Protein AF-A0A9E1ZHB7-F1 (afdb_monomer_lite)

Sequence (89 aa):
MKTKTKKSNTAAAKRGFTLVELLVVIGIIAILAGMILPALGKAKDSAKKAQAKSEMQNISGAVRAYEAEYSRFPIPTQITKQLKTPDYT

Secondary structure (DSSP, 8-state):
--------------PPPPHHHHHHHHHHHHHHHHHHHHHHHHHHHHHHHHHHHHHHHHHHHHHHHHHHHHSSPPPPHHHHHHSSS----

pLDDT: mean 85.82, std 13.95, range [45.19, 98.25]

Foldseek 3Di:
DDDDDDDPPPPPPDDDDDPVNVVVVVVVVCVVVVVVVVVVVVVVVVVVVVVVVVVVVVVVVVQVVCCVVPVDGDDDPVVCVVVPDNPPD

Radius of gyration: 36.05 Å; chains: 1; bounding box: 107×24×65 Å

Structure (mmCIF, N/CA/C/O backbone):
data_AF-A0A9E1ZHB7-F1
#
_entry.id   AF-A0A9E1ZHB7-F1
#
loop_
_atom_site.group_PDB
_atom_site.id
_atom_site.type_symbol
_atom_site.label_atom_id
_atom_site.label_alt_id
_atom_site.label_comp_id
_atom_site.label_asym_id
_atom_site.label_entity_id
_atom_site.label_seq_id
_atom_site.pdbx_PDB_ins_code
_atom_site.Cartn_x
_atom_site.Cartn_y
_atom_site.Cartn_z
_atom_site.occupancy
_atom_site.B_iso_or_equiv
_atom_site.auth_seq_id
_atom_site.auth_comp_id
_atom_site.auth_asym_id
_atom_site.auth_atom_id
_atom_site.pdbx_PDB_model_num
ATOM 1 N N . MET A 1 1 ? -81.156 14.921 22.574 1.00 52.84 1 MET A N 1
ATOM 2 C CA . MET A 1 1 ? -80.170 13.874 22.923 1.00 52.84 1 MET A CA 1
ATOM 3 C C . MET A 1 1 ? -78.949 14.037 22.016 1.00 52.84 1 MET A C 1
ATOM 5 O O . MET A 1 1 ? -79.118 13.956 20.810 1.00 52.84 1 MET A O 1
ATOM 9 N N . LYS A 1 2 ? -77.762 14.383 22.543 1.00 45.19 2 LYS A N 1
ATOM 10 C CA . LYS A 1 2 ? -76.512 14.524 21.761 1.00 45.19 2 LYS A CA 1
ATOM 11 C C . LYS A 1 2 ? -75.427 13.662 22.415 1.00 45.19 2 LYS A C 1
ATOM 13 O O . LYS A 1 2 ? -75.036 13.935 23.546 1.00 45.19 2 LYS A O 1
ATO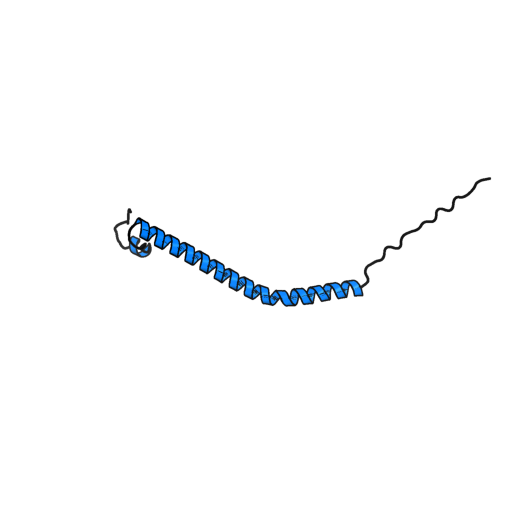M 18 N N . THR A 1 3 ? -74.974 12.616 21.733 1.00 62.59 3 THR A N 1
ATOM 19 C CA . THR A 1 3 ? -73.929 11.694 22.203 1.00 62.59 3 THR A CA 1
ATOM 20 C C . THR A 1 3 ? -72.546 12.265 21.887 1.00 62.59 3 THR A C 1
ATOM 22 O O . THR A 1 3 ? -72.229 12.505 20.724 1.00 62.59 3 THR A O 1
ATOM 25 N N . LYS A 1 4 ? -71.714 12.504 22.908 1.00 58.00 4 LYS A N 1
ATOM 26 C CA . LYS A 1 4 ? -70.312 12.919 22.733 1.00 58.00 4 LYS A CA 1
ATOM 27 C C . LYS A 1 4 ? -69.419 11.682 22.579 1.00 58.00 4 LYS A C 1
ATOM 29 O O . LYS A 1 4 ? -69.253 10.920 23.525 1.00 58.00 4 LYS A O 1
ATOM 34 N N . THR A 1 5 ? -68.827 11.505 21.402 1.00 65.69 5 THR A N 1
ATOM 35 C CA . THR A 1 5 ? -67.861 10.440 21.089 1.00 65.69 5 THR A CA 1
ATOM 36 C C . THR A 1 5 ? -66.486 10.793 21.672 1.00 65.69 5 THR A C 1
ATOM 38 O O . THR A 1 5 ? -65.912 11.832 21.345 1.00 65.69 5 THR A O 1
ATOM 41 N N . LYS A 1 6 ? -65.950 9.953 22.565 1.00 61.16 6 LYS A N 1
ATOM 42 C CA . LYS A 1 6 ? -64.656 10.158 23.240 1.00 61.16 6 LYS A CA 1
ATOM 43 C C . LYS A 1 6 ? -63.521 9.712 22.302 1.00 61.16 6 LYS A C 1
ATOM 45 O O . LYS A 1 6 ? -63.293 8.519 22.139 1.00 61.16 6 LYS A O 1
ATOM 50 N N . LYS A 1 7 ? -62.823 10.652 21.656 1.00 64.06 7 LYS A N 1
ATOM 51 C CA . LYS A 1 7 ? -61.646 10.357 20.817 1.00 64.06 7 LYS A CA 1
ATOM 52 C C . LYS A 1 7 ? -60.446 10.075 21.732 1.00 64.06 7 LYS A C 1
ATOM 54 O O . LYS A 1 7 ? -59.908 11.000 22.336 1.00 64.06 7 LYS A O 1
ATOM 59 N N . SER A 1 8 ? -60.058 8.810 21.891 1.00 66.25 8 SER A N 1
ATOM 60 C CA . SER A 1 8 ? -58.844 8.435 22.626 1.00 66.25 8 SER A CA 1
ATOM 61 C C . SER A 1 8 ? -57.621 8.848 21.811 1.00 66.25 8 SER A C 1
ATOM 63 O O . SER A 1 8 ? -57.346 8.273 20.761 1.00 66.25 8 SER A O 1
ATOM 65 N N . ASN A 1 9 ? -56.905 9.871 22.269 1.00 68.56 9 ASN A N 1
ATOM 66 C CA . ASN A 1 9 ? -55.677 10.323 21.630 1.00 68.56 9 ASN A CA 1
ATOM 67 C C . ASN A 1 9 ? -54.521 9.432 22.119 1.00 68.56 9 ASN A C 1
ATOM 69 O O . ASN A 1 9 ? -53.857 9.749 23.103 1.00 68.56 9 ASN A O 1
ATOM 73 N N . THR A 1 10 ? -54.317 8.276 21.485 1.00 66.62 10 THR A N 1
ATOM 74 C CA . THR A 1 10 ? -53.145 7.417 21.712 1.00 66.62 10 THR A CA 1
ATOM 75 C C . THR A 1 10 ? -51.926 8.070 21.063 1.00 66.62 10 THR A C 1
ATOM 77 O O . THR A 1 10 ? -51.493 7.703 19.974 1.00 66.62 10 THR A O 1
ATOM 80 N N . ALA A 1 11 ? -51.374 9.090 21.721 1.00 67.25 11 ALA A N 1
ATOM 81 C CA . ALA A 1 11 ? -50.058 9.605 21.379 1.00 67.25 11 ALA A CA 1
ATOM 82 C C . ALA A 1 11 ? -49.034 8.523 21.747 1.00 67.25 11 ALA A C 1
ATOM 84 O O . ALA A 1 11 ? -48.688 8.353 22.914 1.00 67.25 11 ALA A O 1
ATOM 85 N N . ALA A 1 12 ? -48.602 7.742 20.757 1.00 71.12 12 ALA A N 1
ATOM 86 C CA . ALA A 1 12 ? -47.514 6.793 20.925 1.00 71.12 12 ALA A CA 1
ATOM 87 C C . ALA A 1 12 ? -46.275 7.567 21.398 1.00 71.12 12 ALA A C 1
ATOM 89 O O . ALA A 1 12 ? -45.710 8.365 20.647 1.00 71.12 12 ALA A O 1
ATOM 90 N N . ALA A 1 13 ? -45.893 7.381 22.663 1.00 70.94 13 ALA A N 1
ATOM 91 C CA . ALA A 1 13 ? -44.709 8.004 23.228 1.00 70.94 13 ALA A CA 1
ATOM 92 C C . ALA A 1 13 ? -43.496 7.579 22.393 1.00 70.94 13 ALA A C 1
ATOM 94 O O . ALA A 1 13 ? -43.126 6.403 22.365 1.00 70.94 13 ALA A O 1
ATOM 95 N N . LYS A 1 14 ? -42.898 8.530 21.668 1.00 73.31 14 LYS A N 1
ATOM 96 C CA . LYS A 1 14 ? -41.672 8.271 20.917 1.00 73.31 14 LYS A CA 1
ATOM 97 C C . LYS A 1 14 ? -40.570 7.949 21.922 1.00 73.31 14 LYS A C 1
ATOM 99 O O . LYS A 1 14 ? -40.191 8.800 22.721 1.00 73.31 14 LYS A O 1
ATOM 104 N N . ARG A 1 15 ? -40.077 6.711 21.892 1.00 77.50 15 ARG A N 1
ATOM 105 C CA . ARG A 1 15 ? -38.894 6.302 22.652 1.00 77.50 15 ARG A CA 1
ATOM 106 C C . ARG A 1 15 ? -37.668 6.985 22.044 1.00 77.50 15 ARG A C 1
ATOM 108 O O . ARG A 1 15 ? -37.404 6.817 20.857 1.00 77.50 15 ARG A O 1
ATOM 115 N N . GLY A 1 16 ? -36.979 7.795 22.843 1.00 79.81 16 GLY A N 1
ATOM 116 C CA . GLY A 1 16 ? -35.671 8.353 22.503 1.00 79.81 16 GLY A CA 1
ATOM 117 C C . GLY A 1 16 ? -34.550 7.379 22.862 1.00 79.81 16 GLY A C 1
ATOM 118 O O . GLY A 1 16 ? -34.746 6.490 23.688 1.00 79.81 16 GLY A O 1
ATOM 119 N N . PHE A 1 17 ? -33.388 7.567 22.242 1.00 79.81 17 PHE A N 1
ATOM 120 C CA . PHE A 1 17 ? -32.168 6.839 22.582 1.00 79.81 17 PHE A CA 1
ATOM 121 C C . PHE A 1 17 ? -31.673 7.272 23.966 1.00 79.81 17 PHE A C 1
ATOM 123 O O . PHE A 1 17 ? -31.643 8.462 24.286 1.00 79.81 17 PHE A O 1
ATOM 130 N N . THR A 1 18 ? -31.269 6.314 24.784 1.00 91.62 18 THR A N 1
ATOM 131 C CA . THR A 1 18 ? -30.585 6.564 26.050 1.00 91.62 18 THR A CA 1
ATOM 132 C C . THR A 1 18 ? -29.106 6.868 25.798 1.00 91.62 18 THR A C 1
ATOM 134 O O . THR A 1 18 ? -28.508 6.422 24.816 1.00 91.62 18 THR A O 1
ATOM 137 N N . LEU A 1 19 ? -28.477 7.612 26.712 1.00 92.44 19 LEU A N 1
ATOM 138 C CA . LEU A 1 19 ? -27.038 7.897 26.643 1.00 92.44 19 LEU A CA 1
ATOM 139 C C . LEU A 1 19 ? -26.191 6.616 26.659 1.00 92.44 19 LEU A C 1
ATOM 141 O O . LEU A 1 19 ? -25.140 6.566 26.028 1.00 92.44 19 LEU A O 1
ATOM 145 N N . VAL A 1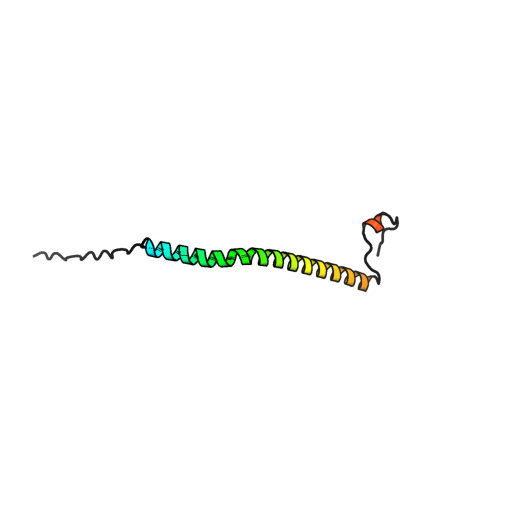 20 ? -26.665 5.577 27.353 1.00 94.56 20 VAL A N 1
ATOM 146 C CA . VAL A 1 20 ? -25.977 4.285 27.469 1.00 94.56 20 VAL A CA 1
ATOM 147 C C . VAL A 1 20 ? -25.954 3.553 26.130 1.00 94.56 20 VAL A C 1
ATOM 149 O O . VAL A 1 20 ? -24.905 3.051 25.731 1.00 94.56 20 VAL A O 1
ATOM 152 N N . GLU A 1 21 ? -27.078 3.533 25.409 1.00 93.06 21 GLU A N 1
ATOM 153 C CA . GLU A 1 21 ? -27.146 2.916 24.081 1.00 93.06 21 GLU A CA 1
ATOM 154 C C . GLU A 1 21 ? -26.193 3.615 23.100 1.00 93.06 21 GLU A C 1
ATOM 156 O O . GLU A 1 21 ? -25.496 2.951 22.336 1.00 93.06 21 GLU A O 1
ATOM 161 N N . LEU A 1 22 ? -26.092 4.947 23.156 1.00 93.19 22 LEU A N 1
ATOM 162 C CA . LEU A 1 22 ? -25.158 5.712 22.321 1.00 93.19 22 LEU A CA 1
ATOM 163 C C . LEU A 1 22 ? -23.689 5.452 22.697 1.00 93.19 22 LEU A C 1
ATOM 165 O O . LEU A 1 22 ? -22.839 5.302 21.818 1.00 93.19 22 LEU A O 1
ATOM 169 N N . LEU A 1 23 ? -23.395 5.358 23.996 1.00 95.25 23 LEU A N 1
ATOM 170 C CA . LEU A 1 23 ? -22.046 5.136 24.520 1.00 95.25 23 LEU A CA 1
ATOM 171 C C . LEU A 1 23 ? -21.495 3.761 24.120 1.00 95.25 23 LEU A C 1
ATOM 173 O O . LEU A 1 23 ? -20.346 3.654 23.689 1.00 95.25 23 LEU A O 1
ATOM 177 N N . VAL A 1 24 ? -22.313 2.710 24.205 1.00 95.81 24 VAL A N 1
ATOM 178 C CA . VAL A 1 24 ? -21.900 1.361 23.786 1.00 95.81 24 VAL A CA 1
ATOM 179 C C . VAL A 1 24 ? -21.553 1.321 22.296 1.00 95.81 24 VAL A C 1
ATOM 181 O O . VAL A 1 24 ? -20.562 0.700 21.912 1.00 95.81 24 VAL A O 1
ATOM 184 N N . VAL A 1 25 ? -22.318 2.026 21.457 1.00 96.00 25 VAL A N 1
ATOM 185 C CA . VAL A 1 25 ? -22.115 2.034 20.001 1.00 96.00 25 VAL A CA 1
ATOM 186 C C . VAL A 1 25 ? -20.776 2.665 19.634 1.00 96.00 25 VAL A C 1
ATOM 188 O O . VAL A 1 25 ? -19.998 2.064 18.891 1.00 96.00 25 VAL A O 1
ATOM 191 N N . ILE A 1 26 ? -20.463 3.841 20.185 1.00 96.62 26 ILE A N 1
ATOM 192 C CA . ILE A 1 26 ? -19.171 4.490 19.921 1.00 96.62 26 ILE A CA 1
ATOM 193 C C . ILE A 1 26 ? -18.000 3.670 20.480 1.00 96.62 26 ILE A C 1
ATOM 195 O O . ILE A 1 26 ? -16.940 3.630 19.860 1.00 96.62 26 ILE A O 1
ATOM 199 N N . GLY A 1 27 ? -18.203 2.959 21.596 1.00 97.06 27 GLY A N 1
ATOM 200 C CA . GLY A 1 27 ? -17.208 2.048 22.164 1.00 97.06 27 GLY A CA 1
ATOM 201 C C . GLY A 1 27 ? -16.880 0.888 21.224 1.00 97.06 27 GLY A C 1
ATOM 202 O O . GLY A 1 27 ? -15.708 0.618 20.961 1.00 97.06 27 GLY A O 1
ATOM 203 N N . ILE A 1 28 ? -17.901 0.249 20.645 1.00 96.75 28 ILE A N 1
ATOM 204 C CA . ILE A 1 28 ? -17.712 -0.831 19.665 1.00 96.75 28 ILE A CA 1
ATOM 205 C C . ILE A 1 28 ? -16.992 -0.305 18.413 1.00 96.75 28 ILE A C 1
ATOM 207 O O . ILE A 1 28 ? -16.030 -0.928 17.959 1.00 96.75 28 ILE A O 1
ATOM 211 N N . ILE A 1 29 ? -17.392 0.860 17.884 1.00 96.69 29 ILE A N 1
ATOM 212 C CA . ILE A 1 29 ? -16.730 1.481 16.722 1.00 96.69 29 ILE A CA 1
ATOM 213 C C . ILE A 1 29 ? -15.256 1.777 17.024 1.00 96.69 29 ILE A C 1
ATOM 215 O O . ILE A 1 29 ? -14.404 1.497 16.184 1.00 96.69 29 ILE A O 1
ATOM 219 N N . ALA A 1 30 ? -14.936 2.293 18.215 1.00 96.94 30 ALA A N 1
ATOM 220 C CA . ALA A 1 30 ? -13.563 2.602 18.609 1.00 96.94 30 ALA A CA 1
ATOM 221 C C . ALA A 1 30 ? -12.673 1.351 18.667 1.00 96.94 30 ALA A C 1
ATOM 223 O O . ALA A 1 30 ? -11.539 1.390 18.192 1.00 96.94 30 ALA A O 1
ATOM 224 N N . ILE A 1 31 ? -13.188 0.230 19.187 1.00 96.12 31 ILE A N 1
ATOM 225 C CA . ILE A 1 31 ? -12.457 -1.047 19.224 1.00 96.12 31 ILE A CA 1
ATOM 226 C C . ILE A 1 31 ? -12.194 -1.552 17.800 1.00 96.12 31 ILE A C 1
ATOM 228 O O . ILE A 1 31 ? -11.055 -1.875 17.461 1.00 96.12 31 ILE A O 1
ATOM 232 N N . LEU A 1 32 ? -13.227 -1.577 16.951 1.00 96.62 32 LEU A N 1
ATOM 233 C CA . LEU A 1 32 ? -13.101 -2.028 15.562 1.00 96.62 32 LEU A CA 1
ATOM 234 C C . LEU A 1 32 ? -12.131 -1.141 14.768 1.00 96.62 32 LEU A C 1
ATOM 236 O O . LEU A 1 32 ? -11.226 -1.648 14.106 1.00 96.62 32 LEU A O 1
ATOM 240 N N . ALA A 1 33 ? -12.268 0.182 14.872 1.00 95.44 33 ALA A N 1
ATOM 241 C CA . ALA A 1 33 ? -11.383 1.134 14.207 1.00 95.44 33 ALA A CA 1
ATOM 242 C C . ALA A 1 33 ? -9.938 1.028 14.723 1.00 95.44 33 ALA A C 1
ATOM 244 O O . ALA A 1 33 ? -9.000 1.042 13.924 1.00 95.44 33 ALA A O 1
ATOM 245 N N . GLY A 1 34 ? -9.753 0.851 16.036 1.00 94.81 34 GLY A N 1
ATOM 246 C CA . GLY A 1 34 ? -8.445 0.680 16.667 1.00 94.81 34 GLY A CA 1
ATOM 247 C C . GLY A 1 34 ? -7.669 -0.526 16.133 1.00 94.81 34 GLY A C 1
ATOM 248 O O . GLY A 1 34 ? -6.453 -0.443 15.966 1.00 94.81 34 GLY A O 1
ATOM 249 N N . MET A 1 35 ? -8.360 -1.615 15.778 1.00 93.19 35 MET A N 1
ATOM 250 C CA . MET A 1 35 ? -7.734 -2.782 15.142 1.00 93.19 35 MET A CA 1
ATOM 251 C C . MET A 1 35 ? -7.361 -2.540 13.667 1.00 93.19 35 MET A C 1
ATOM 253 O O . MET A 1 35 ? -6.386 -3.113 13.179 1.00 93.19 35 MET A O 1
ATOM 257 N N . ILE A 1 36 ? -8.093 -1.677 12.954 1.00 95.00 36 ILE A N 1
ATOM 258 C CA . ILE A 1 36 ? -7.901 -1.421 11.513 1.00 95.00 36 ILE A CA 1
ATOM 259 C C . ILE A 1 36 ? -6.733 -0.458 11.243 1.00 95.00 36 ILE A C 1
ATOM 261 O O . ILE A 1 36 ? -5.981 -0.648 10.283 1.00 95.00 36 ILE A O 1
ATOM 265 N N . LEU A 1 37 ? -6.539 0.558 12.089 1.00 92.44 37 LEU A N 1
ATOM 266 C CA . LEU A 1 37 ? -5.508 1.590 11.907 1.00 92.44 37 LEU A CA 1
ATOM 267 C C . LEU A 1 37 ? -4.078 1.050 11.666 1.00 92.44 37 LEU A C 1
ATOM 269 O O . LEU A 1 37 ? -3.454 1.472 10.687 1.00 92.44 37 LEU A O 1
ATOM 273 N N . PRO A 1 38 ? -3.530 0.110 12.467 1.00 89.25 38 PRO A N 1
ATOM 274 C CA . PRO A 1 38 ? -2.179 -0.412 12.230 1.00 89.25 38 PRO A CA 1
ATOM 275 C C . PRO A 1 38 ? -2.082 -1.281 10.966 1.00 89.25 38 PRO A C 1
ATOM 277 O O . PRO A 1 38 ? -1.024 -1.346 10.334 1.00 89.25 38 PRO A O 1
ATOM 280 N N . ALA A 1 39 ? -3.173 -1.942 10.569 1.00 93.44 39 ALA A N 1
ATOM 281 C CA . ALA A 1 39 ? -3.216 -2.744 9.348 1.00 93.44 39 ALA A CA 1
ATOM 282 C C . ALA A 1 39 ? -3.177 -1.864 8.087 1.0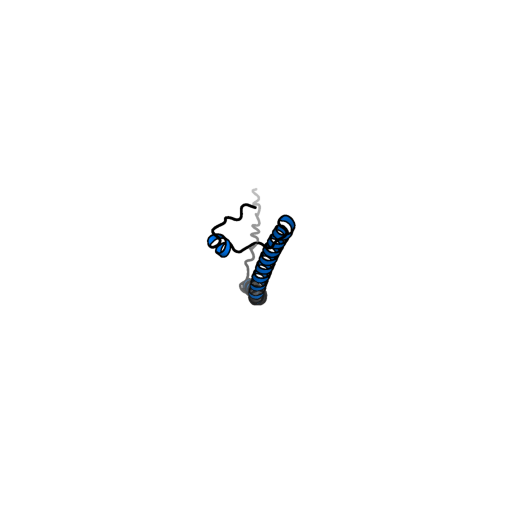0 93.44 39 ALA A C 1
ATOM 284 O O . ALA A 1 39 ? -2.557 -2.242 7.091 1.00 93.44 39 ALA A O 1
ATOM 285 N N . LEU A 1 40 ? -3.760 -0.661 8.145 1.00 94.19 40 LEU A N 1
ATOM 286 C CA . LEU A 1 40 ? -3.812 0.273 7.020 1.00 94.19 40 LEU A CA 1
ATOM 287 C C . LEU A 1 40 ? -2.419 0.754 6.576 1.00 94.19 40 LEU A C 1
ATOM 289 O O . LEU A 1 40 ? -2.152 0.844 5.377 1.00 94.19 40 LEU A O 1
ATOM 293 N N . GLY A 1 41 ? -1.507 1.001 7.523 1.00 92.62 41 GLY A N 1
ATOM 294 C CA . GLY A 1 41 ? -0.118 1.359 7.210 1.00 92.62 41 GLY A CA 1
ATOM 295 C C . GLY A 1 41 ? 0.600 0.255 6.428 1.00 92.62 41 GLY A C 1
ATOM 296 O O . GLY A 1 41 ? 1.140 0.498 5.348 1.00 92.62 41 GLY A O 1
ATOM 297 N N . LYS A 1 42 ? 0.509 -0.989 6.916 1.00 92.88 42 LYS A N 1
ATOM 298 C CA . LYS A 1 42 ? 1.090 -2.167 6.246 1.00 92.88 42 LYS A CA 1
ATOM 299 C C . LYS A 1 42 ? 0.476 -2.411 4.864 1.00 92.88 42 LYS A C 1
ATOM 301 O O . LYS A 1 42 ? 1.197 -2.767 3.929 1.00 92.88 42 LYS A O 1
ATOM 306 N N . ALA A 1 43 ? -0.835 -2.206 4.721 1.00 95.31 43 ALA A N 1
ATOM 307 C CA . ALA A 1 43 ? -1.534 -2.339 3.446 1.00 95.31 43 ALA A CA 1
ATOM 308 C C . ALA A 1 43 ? -1.046 -1.304 2.421 1.00 95.31 43 ALA A C 1
ATOM 310 O O . ALA A 1 43 ? -0.758 -1.662 1.280 1.00 95.31 43 ALA A O 1
ATOM 311 N N . LYS A 1 44 ? -0.864 -0.044 2.835 1.00 96.38 44 LYS A N 1
ATOM 312 C CA . LYS A 1 44 ? -0.336 1.027 1.978 1.00 96.38 44 LYS A CA 1
ATOM 313 C C . LYS A 1 44 ? 1.077 0.725 1.478 1.00 96.38 44 LYS A C 1
ATOM 315 O O . LYS A 1 44 ? 1.353 0.881 0.290 1.00 96.38 44 LYS A O 1
ATOM 320 N N . ASP A 1 45 ? 1.969 0.280 2.358 1.00 96.81 45 ASP A N 1
ATOM 321 C CA . ASP A 1 45 ? 3.343 -0.048 1.964 1.00 96.81 45 ASP A CA 1
ATOM 322 C C . ASP A 1 45 ? 3.392 -1.270 1.040 1.00 96.81 45 ASP A C 1
ATOM 324 O O . ASP A 1 45 ? 4.157 -1.296 0.074 1.00 96.81 45 ASP A O 1
ATOM 328 N N . SER A 1 46 ? 2.528 -2.257 1.284 1.00 96.50 46 SER A N 1
ATOM 329 C CA . SER A 1 46 ? 2.371 -3.414 0.399 1.00 96.50 46 SER A CA 1
ATOM 330 C C . SER A 1 46 ? 1.833 -3.007 -0.975 1.00 96.50 46 SER A C 1
ATOM 332 O O . SER A 1 46 ? 2.345 -3.481 -1.987 1.00 96.50 46 SER A O 1
ATOM 334 N N . ALA A 1 47 ? 0.872 -2.079 -1.032 1.00 97.38 47 ALA A N 1
ATOM 335 C CA . ALA A 1 47 ? 0.337 -1.544 -2.282 1.00 97.38 47 ALA A CA 1
ATOM 336 C C . ALA A 1 47 ? 1.411 -0.808 -3.097 1.00 97.38 47 ALA A C 1
ATOM 338 O O . ALA A 1 47 ? 1.551 -1.064 -4.290 1.00 97.38 47 ALA A O 1
ATOM 339 N N . LYS A 1 48 ? 2.241 0.025 -2.452 1.00 98.12 48 LYS A N 1
ATOM 340 C CA . LYS A 1 48 ? 3.381 0.685 -3.114 1.00 98.12 48 LYS A CA 1
ATOM 341 C C . LYS A 1 48 ? 4.375 -0.320 -3.697 1.00 98.12 48 LYS A C 1
ATOM 343 O O . LYS A 1 48 ? 4.827 -0.155 -4.826 1.00 98.12 48 LYS A O 1
ATOM 348 N N . LYS A 1 49 ? 4.703 -1.379 -2.948 1.00 98.00 49 LYS A N 1
ATOM 349 C CA . LYS A 1 49 ? 5.583 -2.454 -3.436 1.00 98.00 49 LYS A CA 1
ATOM 350 C C . LYS A 1 49 ? 4.962 -3.206 -4.612 1.00 98.00 49 LYS A C 1
ATOM 352 O O . LYS A 1 49 ? 5.663 -3.508 -5.572 1.00 98.00 49 LYS 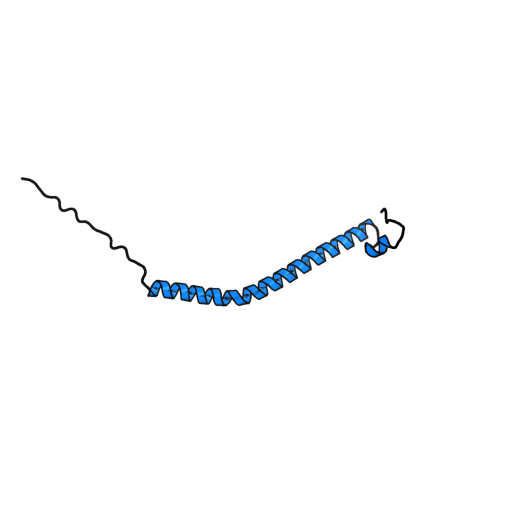A O 1
ATOM 357 N N . ALA A 1 50 ? 3.664 -3.499 -4.549 1.00 97.94 50 ALA A N 1
ATOM 358 C CA . ALA A 1 50 ? 2.943 -4.154 -5.635 1.00 97.94 50 ALA A CA 1
ATOM 359 C C . ALA A 1 50 ? 2.919 -3.287 -6.904 1.00 97.94 50 ALA A C 1
ATOM 361 O O . ALA A 1 50 ? 3.168 -3.801 -7.993 1.00 97.94 50 ALA A O 1
ATOM 362 N N . GLN A 1 51 ? 2.702 -1.978 -6.754 1.00 98.19 51 GLN A N 1
ATOM 363 C CA . GLN A 1 51 ? 2.763 -1.021 -7.854 1.00 98.19 51 GLN A CA 1
ATOM 364 C C . GLN A 1 51 ? 4.156 -0.996 -8.493 1.00 98.19 51 GLN A C 1
ATOM 366 O O . GLN A 1 51 ? 4.269 -1.249 -9.690 1.00 98.19 51 GLN A O 1
ATOM 371 N N . ALA A 1 52 ? 5.212 -0.794 -7.699 1.00 98.12 52 ALA A N 1
ATOM 372 C CA . ALA A 1 52 ? 6.585 -0.787 -8.205 1.00 98.12 52 ALA A CA 1
ATOM 373 C C . ALA A 1 52 ? 6.942 -2.109 -8.910 1.00 98.12 52 ALA A C 1
ATOM 375 O O . ALA A 1 52 ? 7.552 -2.108 -9.975 1.00 98.12 52 ALA A O 1
ATOM 376 N N . LYS A 1 53 ? 6.501 -3.251 -8.364 1.00 98.25 53 LYS A N 1
ATOM 377 C CA . LYS A 1 53 ? 6.682 -4.563 -8.999 1.00 98.25 53 LYS A CA 1
ATOM 378 C C . LYS A 1 53 ? 5.994 -4.641 -10.366 1.00 98.25 53 LYS A C 1
ATOM 380 O O . LYS A 1 53 ? 6.583 -5.187 -11.293 1.00 98.25 53 LYS A O 1
ATOM 385 N N . SER A 1 54 ? 4.775 -4.117 -10.490 1.00 98.06 54 SER A N 1
ATOM 386 C CA . SER A 1 54 ? 4.041 -4.069 -11.761 1.00 98.06 54 SER A CA 1
ATOM 387 C C . SER A 1 54 ? 4.758 -3.188 -12.789 1.00 98.06 54 SER A C 1
ATOM 389 O O . SER A 1 54 ? 5.004 -3.616 -13.913 1.00 98.06 54 SER A O 1
ATOM 391 N N . GLU A 1 55 ? 5.202 -1.998 -12.379 1.00 98.12 55 GLU A N 1
ATOM 392 C CA . GLU A 1 55 ? 5.967 -1.079 -13.232 1.00 98.12 55 GLU A CA 1
ATOM 393 C C . GLU A 1 55 ? 7.277 -1.714 -13.726 1.00 98.12 55 GLU A C 1
ATOM 395 O O . GLU A 1 55 ? 7.582 -1.664 -14.917 1.00 98.12 55 GLU A O 1
ATOM 400 N N . MET A 1 56 ? 8.015 -2.399 -12.846 1.00 97.75 56 MET A N 1
ATOM 401 C CA . MET A 1 56 ? 9.226 -3.138 -13.222 1.00 97.75 56 MET A CA 1
ATOM 402 C C . MET A 1 56 ? 8.941 -4.267 -14.218 1.00 97.75 56 MET A C 1
ATOM 404 O O . MET A 1 56 ? 9.732 -4.482 -15.137 1.00 97.75 56 MET A O 1
ATOM 408 N N . GLN A 1 57 ? 7.831 -4.994 -14.053 1.00 98.19 57 GLN A N 1
ATOM 409 C CA . GLN A 1 57 ? 7.432 -6.030 -15.008 1.00 98.19 57 GLN A CA 1
ATOM 410 C C . GLN A 1 57 ? 7.075 -5.437 -16.370 1.00 98.19 57 GLN A C 1
ATOM 412 O O . GLN A 1 57 ? 7.499 -5.987 -17.383 1.00 98.19 57 GLN A O 1
ATOM 417 N N . ASN A 1 58 ? 6.383 -4.297 -16.401 1.00 97.94 58 ASN A N 1
ATOM 4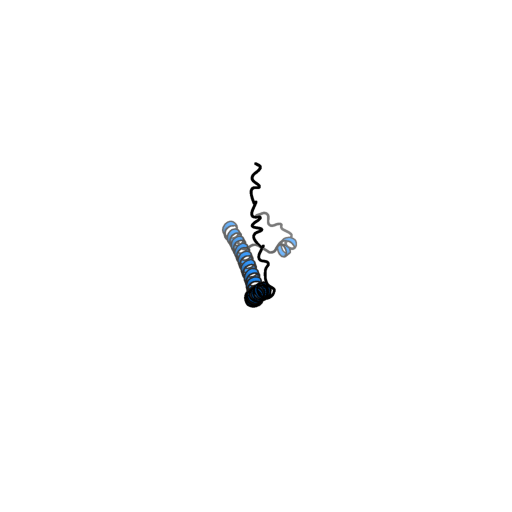18 C CA . ASN A 1 58 ? 6.058 -3.598 -17.644 1.00 97.94 58 ASN A CA 1
ATOM 419 C C . ASN A 1 58 ? 7.324 -3.133 -18.376 1.00 97.94 58 ASN A C 1
ATOM 421 O O . ASN A 1 58 ? 7.451 -3.353 -19.578 1.00 97.94 58 ASN A O 1
ATOM 425 N N . ILE A 1 59 ? 8.293 -2.557 -17.655 1.00 96.75 59 ILE A N 1
ATOM 426 C CA . ILE A 1 59 ? 9.585 -2.150 -18.232 1.00 96.75 59 ILE A CA 1
ATOM 427 C C . ILE A 1 59 ? 10.358 -3.369 -18.745 1.00 96.75 59 ILE A C 1
ATOM 429 O O . ILE A 1 59 ? 10.833 -3.359 -19.875 1.00 96.75 59 ILE A O 1
ATOM 433 N N . SER A 1 60 ? 10.457 -4.436 -17.949 1.00 96.62 60 SER A N 1
ATOM 434 C CA . SER A 1 60 ? 11.122 -5.683 -18.356 1.00 96.62 60 SER A CA 1
ATOM 435 C C . SER A 1 60 ? 10.478 -6.290 -19.607 1.00 96.62 60 SER A C 1
ATOM 437 O O . SER A 1 60 ? 11.177 -6.701 -20.532 1.00 96.62 60 SER A O 1
ATOM 439 N N . GLY A 1 61 ? 9.144 -6.285 -19.671 1.00 97.56 61 GLY A N 1
ATOM 440 C CA . GLY A 1 61 ? 8.387 -6.704 -20.846 1.00 97.56 61 GLY A CA 1
ATOM 441 C C . GLY A 1 61 ? 8.699 -5.850 -22.074 1.00 97.56 61 GLY A C 1
ATOM 442 O O . GLY A 1 61 ? 8.980 -6.402 -23.132 1.00 97.56 61 GLY A O 1
ATOM 443 N N . ALA A 1 62 ? 8.731 -4.523 -21.927 1.00 95.81 62 ALA A N 1
ATOM 444 C CA . ALA A 1 62 ? 9.070 -3.606 -23.015 1.00 95.81 62 ALA A CA 1
ATOM 445 C C . ALA A 1 62 ? 10.508 -3.806 -23.526 1.00 95.81 62 ALA A C 1
ATOM 447 O O . ALA A 1 62 ? 10.734 -3.821 -24.733 1.00 95.81 62 ALA A O 1
ATOM 448 N N . VAL A 1 63 ? 11.471 -4.015 -22.623 1.00 95.62 63 VAL A N 1
ATOM 449 C CA . VAL A 1 63 ? 12.872 -4.292 -22.981 1.00 95.62 63 VAL A CA 1
ATOM 450 C C . VAL A 1 63 ? 12.988 -5.595 -23.770 1.00 95.62 63 VAL A C 1
ATOM 452 O O . VAL A 1 63 ? 13.659 -5.621 -24.797 1.00 95.62 63 VAL A O 1
ATOM 455 N N . ARG A 1 64 ? 12.306 -6.658 -23.329 1.00 96.62 64 ARG A N 1
ATOM 456 C CA . ARG A 1 64 ? 12.285 -7.944 -24.044 1.00 96.62 64 ARG A CA 1
ATOM 457 C C . ARG A 1 64 ? 11.574 -7.855 -25.390 1.00 96.62 64 ARG A C 1
ATOM 459 O O . ARG A 1 64 ? 12.011 -8.488 -26.339 1.00 96.62 64 ARG A O 1
ATOM 466 N N . ALA A 1 65 ? 10.493 -7.081 -25.480 1.00 96.00 65 ALA A N 1
ATOM 467 C CA . ALA A 1 65 ? 9.804 -6.843 -26.744 1.00 96.00 65 ALA A CA 1
ATOM 468 C C . ALA A 1 65 ? 10.711 -6.109 -27.744 1.00 96.00 65 ALA A C 1
ATOM 470 O O . ALA A 1 65 ? 10.778 -6.498 -28.904 1.00 96.00 65 ALA A O 1
ATOM 471 N N . TYR A 1 66 ? 11.464 -5.104 -27.280 1.00 94.75 66 TYR A N 1
ATOM 472 C CA . TYR A 1 66 ? 12.464 -4.420 -28.099 1.00 94.75 66 TYR A CA 1
ATOM 473 C C . TYR A 1 66 ? 13.574 -5.376 -28.556 1.00 94.75 66 TYR A C 1
ATOM 475 O O . TYR A 1 66 ? 13.926 -5.400 -29.731 1.00 94.75 66 TYR A O 1
ATOM 483 N N . GLU A 1 67 ? 14.102 -6.197 -27.645 1.00 94.62 67 GLU A N 1
ATOM 484 C CA . GLU A 1 67 ? 15.116 -7.203 -27.976 1.00 94.62 67 GLU A CA 1
ATOM 485 C C . GLU A 1 67 ? 14.611 -8.210 -29.016 1.00 94.62 67 GLU A C 1
ATOM 487 O O . GLU A 1 67 ? 15.346 -8.539 -29.942 1.00 94.62 67 GLU A O 1
ATOM 492 N N . ALA A 1 68 ? 13.362 -8.665 -28.900 1.00 95.69 68 ALA A N 1
ATOM 493 C CA . ALA A 1 68 ? 12.765 -9.602 -29.846 1.00 95.69 68 ALA A CA 1
ATOM 494 C C . ALA A 1 68 ? 12.635 -9.016 -31.264 1.00 95.69 68 ALA A C 1
ATOM 496 O O . ALA A 1 68 ? 12.864 -9.734 -32.232 1.00 95.69 68 ALA A O 1
ATOM 497 N N . GLU A 1 69 ? 12.302 -7.728 -31.384 1.00 95.44 69 GLU A N 1
ATOM 498 C CA . GLU A 1 69 ? 12.144 -7.047 -32.677 1.00 95.44 69 GLU A CA 1
ATOM 499 C C . GLU A 1 69 ? 13.500 -6.685 -33.307 1.00 95.44 69 GLU A C 1
ATOM 501 O O . GLU A 1 69 ? 13.737 -6.914 -34.491 1.00 95.44 69 GLU A O 1
ATOM 506 N N . TYR A 1 70 ? 14.427 -6.151 -32.506 1.00 92.94 70 TYR A N 1
ATOM 507 C CA . TYR A 1 70 ? 15.669 -5.549 -33.002 1.00 92.94 70 TYR A CA 1
ATOM 508 C C . TYR A 1 70 ? 16.921 -6.403 -32.767 1.00 92.94 70 TYR A C 1
ATOM 510 O O . TYR A 1 70 ? 18.025 -5.977 -33.111 1.00 92.94 70 TYR A O 1
ATOM 518 N N . SER A 1 71 ? 16.780 -7.592 -32.168 1.00 93.50 71 SER A N 1
ATOM 519 C CA . SER A 1 71 ? 17.882 -8.505 -31.806 1.00 93.50 71 SER A CA 1
ATOM 520 C C . SER A 1 71 ? 18.991 -7.855 -30.962 1.00 93.50 71 SER A C 1
ATOM 522 O O . SER A 1 71 ? 20.144 -8.291 -30.981 1.00 93.50 71 SER A O 1
ATOM 524 N N . ARG A 1 72 ? 18.664 -6.784 -30.229 1.00 89.25 72 ARG A N 1
ATOM 525 C CA . ARG A 1 72 ? 19.582 -6.040 -29.354 1.00 89.25 72 ARG A CA 1
ATOM 526 C C . ARG A 1 72 ? 18.822 -5.353 -28.225 1.00 89.25 72 ARG A C 1
ATOM 528 O O . ARG A 1 72 ? 17.657 -5.005 -28.382 1.00 89.25 72 ARG A O 1
ATOM 535 N N . PHE A 1 73 ? 19.493 -5.095 -27.107 1.00 91.19 73 PHE A N 1
ATOM 536 C CA . PHE A 1 73 ? 18.902 -4.341 -25.999 1.00 91.19 73 PHE A CA 1
ATOM 537 C C . PHE A 1 73 ? 18.763 -2.843 -26.318 1.00 91.19 73 PHE A C 1
ATOM 539 O O . PHE A 1 73 ? 19.592 -2.292 -27.049 1.00 91.19 73 PHE A O 1
ATOM 546 N N . PRO A 1 74 ? 17.757 -2.159 -25.738 1.00 90.12 74 PRO A N 1
ATOM 547 C CA . PRO A 1 74 ? 17.591 -0.725 -25.907 1.00 90.12 74 PRO A CA 1
ATOM 548 C C . PRO A 1 74 ? 18.751 0.031 -25.256 1.00 90.12 74 PRO A C 1
ATOM 550 O O . PRO A 1 74 ? 19.142 -0.234 -24.116 1.00 90.12 74 PRO A O 1
ATOM 553 N N . ILE A 1 75 ? 19.287 1.007 -25.983 1.00 85.81 75 ILE A N 1
ATOM 554 C CA . ILE A 1 75 ? 20.373 1.867 -25.515 1.00 85.81 75 ILE A CA 1
ATOM 555 C C . ILE A 1 75 ? 19.822 3.103 -24.783 1.00 85.81 75 ILE A C 1
ATOM 557 O O . ILE A 1 75 ? 18.832 3.693 -25.224 1.00 85.81 75 ILE A O 1
ATOM 561 N N . PRO A 1 76 ? 20.448 3.538 -23.672 1.00 83.56 76 PRO A N 1
ATOM 562 C CA . PRO A 1 76 ? 20.028 4.740 -22.963 1.00 83.56 76 PRO A CA 1
ATOM 563 C C . PRO A 1 76 ? 20.081 5.978 -23.861 1.00 83.56 76 PRO A C 1
ATOM 565 O O . PRO A 1 76 ? 21.057 6.208 -24.580 1.00 83.56 76 PRO A O 1
ATOM 568 N N . THR A 1 77 ? 19.068 6.836 -23.757 1.00 80.19 77 THR A N 1
ATOM 569 C CA . THR A 1 77 ? 18.959 8.062 -24.566 1.00 80.19 77 THR A CA 1
ATOM 570 C C . THR A 1 77 ? 20.089 9.065 -24.312 1.00 80.19 77 THR A C 1
ATOM 572 O O . THR A 1 77 ? 20.377 9.925 -25.142 1.00 80.19 77 THR A O 1
ATOM 575 N N . GLN A 1 78 ? 20.761 8.976 -23.164 1.00 80.81 78 GLN A N 1
ATOM 576 C CA . GLN A 1 78 ? 21.951 9.770 -22.865 1.00 80.81 78 GLN A CA 1
ATOM 577 C C . GLN A 1 78 ? 23.139 9.344 -23.734 1.00 80.81 78 GLN A C 1
ATOM 579 O O . GLN A 1 78 ? 23.919 10.198 -24.148 1.00 80.81 78 GLN A O 1
ATOM 584 N N . ILE A 1 79 ? 23.250 8.046 -24.038 1.00 77.50 79 ILE A N 1
ATOM 585 C CA . ILE A 1 79 ? 24.305 7.498 -24.893 1.00 77.50 79 ILE A CA 1
ATOM 586 C C . ILE A 1 79 ? 24.002 7.826 -26.359 1.00 77.50 79 ILE A C 1
ATOM 588 O O . ILE A 1 79 ? 24.891 8.292 -27.067 1.00 77.50 79 ILE A O 1
ATOM 592 N N . THR A 1 80 ? 22.745 7.710 -26.804 1.00 72.12 80 THR A N 1
ATOM 593 C CA . THR A 1 80 ? 22.368 8.059 -28.191 1.00 72.12 80 THR A CA 1
ATOM 594 C C . THR A 1 80 ? 22.575 9.529 -28.531 1.00 72.12 80 THR A C 1
ATOM 596 O O . THR A 1 80 ? 22.856 9.844 -29.674 1.00 72.12 80 THR A O 1
ATOM 599 N N . LYS A 1 81 ? 22.471 10.452 -27.566 1.00 71.75 81 LYS A N 1
ATOM 600 C CA . LYS A 1 81 ? 22.772 11.876 -27.805 1.00 71.75 81 LYS A CA 1
ATOM 601 C C . LYS A 1 81 ? 24.266 12.153 -27.996 1.00 71.75 81 LYS A C 1
ATOM 603 O O . LYS A 1 81 ? 24.621 13.138 -28.638 1.00 71.75 81 LYS A O 1
ATOM 608 N N . GLN A 1 82 ? 25.129 11.329 -27.403 1.00 73.62 82 GLN A N 1
ATOM 609 C CA . GLN A 1 82 ? 26.587 11.459 -27.500 1.00 73.62 82 GLN A CA 1
ATOM 610 C C . GLN A 1 82 ? 27.130 10.772 -28.755 1.00 73.62 82 GLN A C 1
ATOM 612 O O . GLN A 1 82 ? 28.070 11.261 -29.383 1.00 73.62 82 GLN A O 1
ATOM 617 N N . LEU A 1 83 ? 26.504 9.665 -29.148 1.00 69.12 83 LEU A N 1
ATOM 618 C CA . LEU A 1 83 ? 26.705 9.043 -30.444 1.00 69.12 83 LEU A CA 1
ATOM 619 C C . LEU A 1 83 ? 26.057 9.954 -31.490 1.00 69.12 83 LEU A C 1
ATOM 621 O O . LEU A 1 83 ? 24.846 9.995 -31.632 1.00 69.12 83 LEU A O 1
ATOM 625 N N . LYS A 1 84 ? 26.851 10.716 -32.238 1.00 66.50 84 LYS A N 1
ATOM 626 C CA . LYS A 1 84 ? 26.396 11.659 -33.284 1.00 66.50 84 LYS A CA 1
ATOM 627 C C . LYS A 1 84 ? 25.590 11.018 -34.441 1.00 66.50 84 LYS A C 1
ATOM 629 O O . LYS A 1 84 ? 25.342 11.673 -35.448 1.00 66.50 84 LYS A O 1
ATOM 634 N N . THR A 1 85 ? 25.216 9.749 -34.309 1.00 65.81 85 THR A N 1
ATOM 635 C CA . THR A 1 85 ? 24.409 8.935 -35.210 1.00 65.81 85 THR A CA 1
ATOM 636 C C . THR A 1 85 ? 23.057 8.667 -34.544 1.00 65.81 85 THR A C 1
ATOM 638 O O . THR A 1 85 ? 23.005 7.896 -33.581 1.00 65.81 85 THR A O 1
ATOM 641 N N . PRO A 1 86 ? 21.960 9.283 -35.009 1.00 61.56 86 PRO A N 1
ATOM 642 C CA . PRO A 1 86 ? 20.635 8.921 -34.533 1.00 61.56 86 PRO A CA 1
ATOM 643 C C . PRO A 1 86 ? 20.365 7.467 -34.924 1.00 61.56 86 PRO A C 1
ATOM 645 O O . PRO A 1 86 ? 20.597 7.075 -36.066 1.00 61.56 86 PRO A O 1
ATOM 648 N N . ASP A 1 87 ? 19.943 6.652 -33.965 1.00 64.56 87 ASP A N 1
ATOM 649 C CA . ASP A 1 87 ? 19.491 5.295 -34.254 1.00 64.56 87 ASP A CA 1
ATOM 650 C C . ASP A 1 87 ? 18.120 5.418 -34.942 1.00 64.56 87 ASP A C 1
ATOM 652 O O . ASP A 1 87 ? 17.156 5.853 -34.312 1.00 64.56 87 ASP A O 1
ATOM 656 N N . TYR A 1 88 ? 18.071 5.177 -36.258 1.00 58.88 88 TYR A N 1
ATOM 657 C CA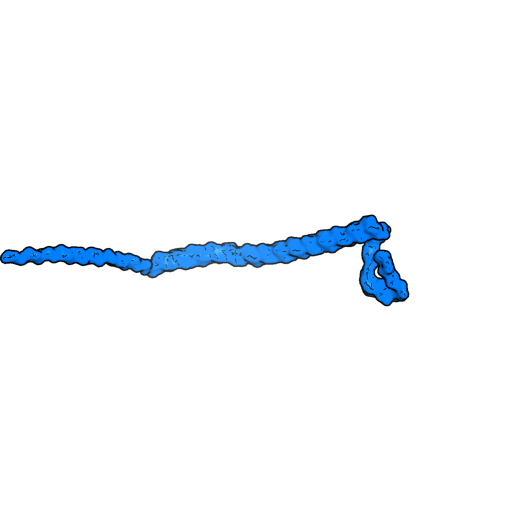 . TYR A 1 88 ? 16.880 5.352 -37.112 1.00 58.88 88 TYR A CA 1
ATOM 658 C C . TYR A 1 88 ? 16.102 4.045 -37.339 1.00 58.88 88 TYR A C 1
ATOM 660 O O . TYR A 1 88 ? 15.279 3.976 -38.254 1.00 58.88 88 TYR A O 1
ATOM 668 N N . THR A 1 89 ? 16.403 3.011 -36.554 1.00 59.97 89 THR A N 1
ATOM 669 C CA . THR A 1 89 ? 15.737 1.701 -36.610 1.00 59.97 89 THR A CA 1
ATOM 670 C C . THR A 1 89 ? 14.580 1.627 -35.625 1.00 59.97 89 THR A C 1
ATOM 672 O O . THR A 1 89 ? 14.775 2.080 -34.475 1.00 59.97 89 THR A O 1
#